Protein AF-A0A3A0D1M8-F1 (afdb_monomer)

Secondary structure (DSSP, 8-state):
---HHHHHHHHHHHHHHHHTT---SEEEEEGGGTTT---TT---EEEEE-TT--S-HHHHGGGG-

Structure (mmCIF, N/CA/C/O backbone):
data_AF-A0A3A0D1M8-F1
#
_entry.id   AF-A0A3A0D1M8-F1
#
loop_
_atom_site.group_PDB
_atom_site.id
_atom_site.type_symbol
_atom_site.label_atom_id
_atom_site.label_alt_id
_atom_site.label_comp_id
_atom_site.label_asym_id
_atom_site.label_entity_id
_atom_site.label_seq_id
_atom_site.pdbx_PDB_ins_code
_atom_site.Cartn_x
_atom_site.Cartn_y
_atom_site.Cartn_z
_atom_site.occupancy
_atom_site.B_iso_or_equiv
_atom_site.auth_seq_id
_atom_site.auth_comp_id
_atom_site.auth_asym_id
_atom_site.auth_atom_id
_atom_site.pdbx_PDB_model_num
ATOM 1 N N . MET A 1 1 ? 12.516 -10.782 -8.381 1.00 80.81 1 MET A N 1
ATOM 2 C CA . MET A 1 1 ? 12.699 -10.160 -7.047 1.00 80.81 1 MET A CA 1
ATOM 3 C C . MET A 1 1 ? 12.165 -8.740 -7.126 1.00 80.81 1 MET A C 1
ATOM 5 O O . MET A 1 1 ? 12.414 -8.094 -8.136 1.00 80.81 1 MET A O 1
ATOM 9 N N . VAL A 1 2 ? 11.401 -8.273 -6.136 1.00 90.25 2 VAL A N 1
ATOM 10 C CA . VAL A 1 2 ? 10.841 -6.908 -6.160 1.00 90.25 2 VAL A CA 1
ATOM 11 C C . VAL A 1 2 ? 11.971 -5.896 -5.912 1.00 90.25 2 VAL A C 1
ATOM 13 O O . VAL A 1 2 ? 12.717 -6.086 -4.952 1.00 90.25 2 VAL A O 1
ATOM 16 N N . PRO A 1 3 ? 12.132 -4.835 -6.727 1.00 92.69 3 PRO A N 1
ATOM 17 C CA . PRO A 1 3 ? 13.169 -3.831 -6.489 1.00 92.69 3 PRO A CA 1
ATOM 18 C C . PRO A 1 3 ? 12.946 -3.049 -5.187 1.00 92.69 3 PRO A C 1
ATOM 20 O O . PRO A 1 3 ? 11.820 -2.651 -4.883 1.00 92.69 3 PRO A O 1
ATOM 23 N N . GLU A 1 4 ? 14.023 -2.716 -4.471 1.00 94.19 4 GLU A N 1
ATOM 24 C CA . GLU A 1 4 ? 13.944 -1.997 -3.185 1.00 94.19 4 GLU A CA 1
ATOM 25 C C . GLU A 1 4 ? 13.253 -0.627 -3.302 1.00 94.19 4 GLU A C 1
ATOM 27 O O . GLU A 1 4 ? 12.523 -0.197 -2.408 1.00 94.19 4 GLU A O 1
ATOM 32 N N . ARG A 1 5 ? 13.410 0.047 -4.450 1.00 93.94 5 ARG A N 1
ATOM 33 C CA . ARG A 1 5 ? 12.708 1.306 -4.741 1.00 93.94 5 ARG A CA 1
ATOM 34 C C . ARG A 1 5 ? 11.185 1.143 -4.684 1.00 93.94 5 ARG A C 1
ATOM 36 O O . ARG A 1 5 ? 10.507 2.035 -4.180 1.00 93.94 5 ARG A O 1
ATOM 43 N N . ILE A 1 6 ? 10.654 0.020 -5.170 1.00 95.25 6 ILE A N 1
ATOM 44 C CA . ILE A 1 6 ? 9.212 -0.263 -5.153 1.00 95.25 6 ILE A CA 1
ATOM 45 C C . ILE A 1 6 ? 8.751 -0.503 -3.721 1.00 95.25 6 ILE A C 1
ATOM 47 O O . ILE A 1 6 ? 7.793 0.126 -3.278 1.00 95.25 6 ILE A O 1
ATOM 51 N N . LEU A 1 7 ? 9.487 -1.310 -2.954 1.00 95.06 7 LEU A N 1
ATOM 52 C CA . LEU A 1 7 ? 9.192 -1.535 -1.535 1.00 95.06 7 LEU A CA 1
ATOM 53 C C . LEU A 1 7 ? 9.220 -0.229 -0.728 1.00 95.06 7 LEU A C 1
ATOM 55 O O . LEU A 1 7 ? 8.361 -0.005 0.124 1.00 95.06 7 LEU A O 1
ATOM 59 N N . SER A 1 8 ? 10.161 0.665 -1.029 1.00 96.62 8 SER A N 1
ATOM 60 C CA . SER A 1 8 ? 10.270 1.979 -0.390 1.00 96.62 8 SER A CA 1
ATOM 61 C C . SER A 1 8 ? 9.080 2.891 -0.709 1.00 96.62 8 SER A C 1
ATOM 63 O O . SER A 1 8 ? 8.558 3.561 0.186 1.00 96.62 8 SER A O 1
ATOM 65 N N . LEU A 1 9 ? 8.614 2.907 -1.962 1.00 96.44 9 LEU A N 1
ATOM 66 C CA . LEU A 1 9 ? 7.414 3.653 -2.364 1.00 96.44 9 LEU A CA 1
ATOM 67 C C . LEU A 1 9 ? 6.158 3.106 -1.679 1.00 96.44 9 LEU A C 1
ATOM 69 O O . LEU A 1 9 ? 5.386 3.888 -1.125 1.00 96.44 9 LEU A O 1
ATOM 73 N N . VAL A 1 10 ? 6.001 1.780 -1.638 1.00 96.81 10 VAL A N 1
ATOM 74 C CA . VAL A 1 10 ? 4.896 1.108 -0.938 1.00 96.81 10 VAL A CA 1
ATOM 75 C C . VAL A 1 10 ? 4.888 1.475 0.546 1.00 96.81 10 VAL A C 1
ATOM 77 O O . VAL A 1 10 ? 3.863 1.911 1.063 1.00 96.81 10 VAL A O 1
ATOM 80 N N . LYS A 1 11 ? 6.031 1.376 1.237 1.00 97.06 11 LYS A N 1
ATOM 81 C CA . LYS A 1 11 ? 6.138 1.735 2.664 1.00 97.06 11 LYS A CA 1
ATOM 82 C C . LYS A 1 11 ? 5.743 3.192 2.919 1.00 97.06 11 LYS A C 1
ATOM 84 O O . LYS A 1 11 ? 4.992 3.461 3.855 1.00 97.06 11 LYS A O 1
ATOM 89 N N . ARG A 1 12 ? 6.200 4.126 2.073 1.00 97.88 12 ARG A N 1
ATOM 90 C CA . ARG A 1 12 ? 5.825 5.54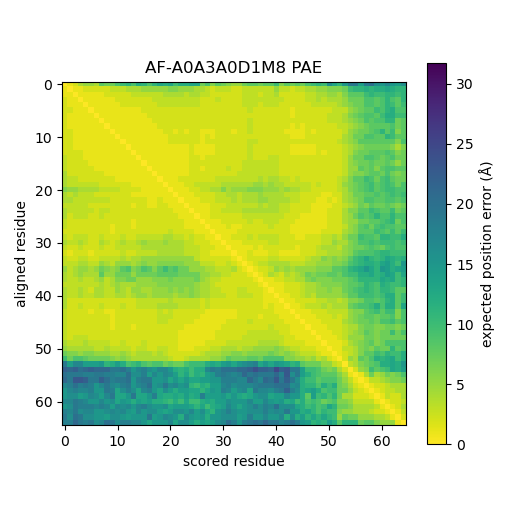8 2.169 1.00 97.88 12 ARG A CA 1
ATOM 91 C C . ARG A 1 12 ? 4.332 5.767 1.948 1.00 97.88 12 ARG A C 1
ATOM 93 O O . ARG A 1 12 ? 3.728 6.543 2.680 1.00 97.88 12 ARG A O 1
ATOM 100 N N . PHE A 1 13 ? 3.742 5.089 0.968 1.00 96.94 13 PHE A N 1
ATOM 101 C CA . PHE A 1 13 ? 2.308 5.165 0.711 1.00 96.94 13 PHE A CA 1
ATOM 102 C C . PHE A 1 13 ? 1.498 4.661 1.914 1.00 96.94 13 PHE A C 1
ATOM 104 O O . PHE A 1 13 ? 0.637 5.379 2.415 1.00 96.94 13 PHE A O 1
ATOM 111 N N . LEU A 1 14 ? 1.835 3.482 2.450 1.00 96.88 14 LEU A N 1
ATOM 112 C CA . LEU A 1 14 ? 1.157 2.912 3.620 1.00 96.88 14 LEU A CA 1
ATOM 113 C C . LEU A 1 14 ? 1.295 3.794 4.871 1.00 96.88 14 LEU A C 1
ATOM 115 O O . LEU A 1 14 ? 0.371 3.845 5.679 1.00 96.88 14 LEU A O 1
ATOM 119 N N . ALA A 1 15 ? 2.421 4.493 5.042 1.00 97.44 15 ALA A N 1
ATOM 120 C CA . ALA A 1 15 ? 2.581 5.468 6.121 1.00 97.44 15 ALA A CA 1
ATOM 121 C C . ALA A 1 15 ? 1.592 6.636 5.976 1.00 97.44 15 ALA A C 1
ATOM 123 O O . ALA A 1 15 ? 0.887 6.949 6.931 1.00 97.44 15 ALA A O 1
ATOM 124 N N . ARG A 1 16 ? 1.452 7.207 4.771 1.00 96.88 16 ARG A N 1
ATOM 125 C CA . ARG A 1 16 ? 0.472 8.277 4.510 1.00 96.88 16 ARG A CA 1
ATOM 126 C C . ARG A 1 16 ? -0.971 7.824 4.716 1.00 96.88 16 ARG A C 1
ATOM 128 O O . ARG A 1 16 ? -1.752 8.562 5.300 1.00 96.88 16 ARG A O 1
ATOM 135 N N . VAL A 1 17 ? -1.313 6.608 4.296 1.00 94.50 17 VAL A N 1
ATOM 136 C CA . VAL A 1 17 ? -2.651 6.037 4.528 1.00 94.50 17 VAL A CA 1
ATOM 137 C C . VAL A 1 17 ? -2.941 5.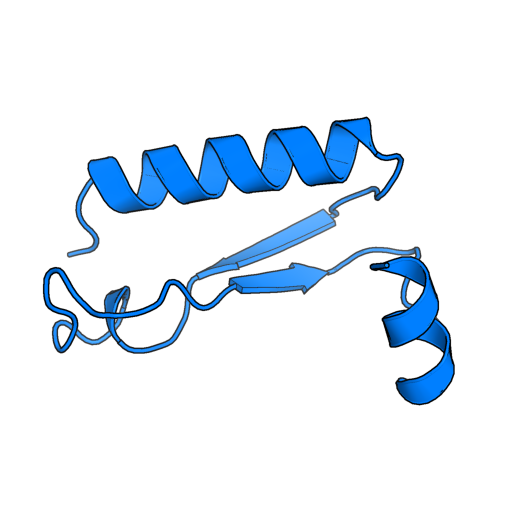918 6.032 1.00 94.50 17 VAL A C 1
ATOM 139 O O . VAL A 1 17 ? -4.020 6.299 6.484 1.00 94.50 17 VAL A O 1
ATOM 142 N N . ARG A 1 18 ? -1.959 5.478 6.832 1.00 94.69 18 ARG A N 1
ATOM 143 C CA . ARG A 1 18 ? -2.085 5.453 8.300 1.00 94.69 18 ARG A CA 1
ATOM 144 C C . ARG A 1 18 ? -2.237 6.850 8.904 1.00 94.69 18 ARG A C 1
ATOM 146 O O . ARG A 1 18 ? -3.075 7.032 9.779 1.00 94.69 18 ARG A O 1
ATOM 153 N N . GLU A 1 19 ? -1.468 7.829 8.428 1.00 96.06 19 GLU A N 1
ATOM 154 C CA . GLU A 1 19 ? -1.569 9.233 8.866 1.00 96.06 19 GLU A CA 1
ATOM 155 C C . GLU A 1 19 ? -2.950 9.843 8.576 1.00 96.06 19 GLU A C 1
ATOM 157 O O . GLU A 1 19 ? -3.419 10.685 9.336 1.00 96.06 19 GLU A O 1
ATOM 162 N N . GLN A 1 20 ? -3.633 9.387 7.523 1.00 93.50 20 GLN A N 1
ATOM 163 C CA . GLN A 1 20 ? -5.006 9.789 7.196 1.00 93.50 20 GLN A CA 1
ATOM 164 C C . GLN A 1 20 ? -6.078 9.087 8.048 1.00 93.50 20 GLN A C 1
ATOM 166 O O . GLN A 1 20 ? -7.270 9.253 7.799 1.00 93.50 20 GLN A O 1
ATOM 171 N N . GLY A 1 21 ? -5.678 8.320 9.065 1.00 92.00 21 GLY A N 1
ATOM 172 C CA . GLY A 1 21 ? -6.597 7.674 9.999 1.00 92.00 21 GLY A CA 1
ATOM 173 C C . GLY A 1 21 ? -7.101 6.308 9.542 1.00 92.00 21 GLY A C 1
ATOM 174 O O . GLY A 1 21 ? -8.039 5.789 10.141 1.00 92.00 21 GLY A O 1
ATOM 175 N N . VAL A 1 22 ? -6.487 5.701 8.519 1.00 92.94 22 VAL A N 1
ATOM 176 C CA . VAL A 1 22 ? -6.808 4.334 8.094 1.00 92.94 22 VAL A CA 1
ATOM 177 C C . VAL A 1 22 ? -5.870 3.343 8.801 1.00 92.94 22 VAL A C 1
ATOM 179 O O . VAL A 1 22 ? -4.710 3.212 8.402 1.00 92.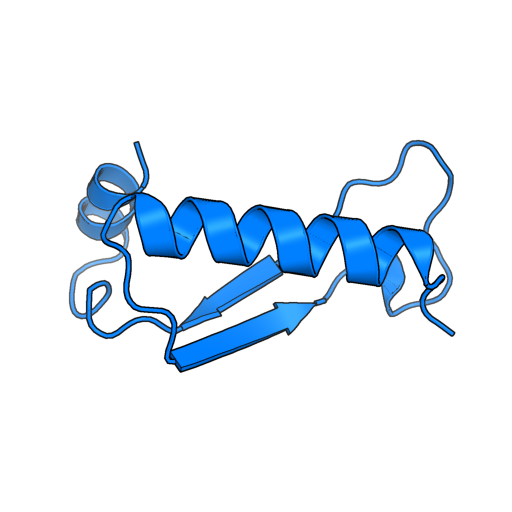94 22 VAL A O 1
ATOM 182 N N . PRO A 1 23 ? -6.315 2.622 9.851 1.00 93.38 23 PRO A N 1
ATOM 183 C CA . PRO A 1 23 ? -5.524 1.567 10.472 1.00 93.38 23 PRO A CA 1
ATOM 184 C C . PRO A 1 23 ? -5.273 0.447 9.461 1.00 93.38 23 PRO A C 1
ATOM 186 O O . PRO A 1 23 ? -6.202 -0.051 8.841 1.00 93.38 23 PRO A O 1
ATOM 189 N N . ILE A 1 24 ? -4.021 0.032 9.288 1.00 94.75 24 ILE A N 1
ATOM 190 C CA . ILE A 1 24 ? -3.651 -1.046 8.360 1.00 94.75 24 ILE A CA 1
ATOM 191 C C . ILE A 1 24 ? -3.125 -2.223 9.168 1.00 94.75 24 ILE A C 1
ATOM 193 O O . ILE A 1 24 ? -2.052 -2.105 9.773 1.00 94.75 24 ILE A O 1
ATOM 197 N N . GLU A 1 25 ? -3.840 -3.344 9.114 1.00 95.25 25 GLU A N 1
ATOM 198 C CA . GLU A 1 25 ? -3.431 -4.614 9.723 1.00 95.25 25 GLU A CA 1
ATOM 199 C C . GLU A 1 25 ? -2.424 -5.338 8.840 1.00 95.25 25 GLU A C 1
ATOM 201 O O . GLU A 1 25 ? -1.392 -5.813 9.306 1.00 95.25 25 GLU A O 1
ATOM 206 N N . THR A 1 26 ? -2.699 -5.416 7.538 1.00 94.88 26 THR A N 1
ATOM 207 C CA . THR A 1 26 ? -1.831 -6.096 6.573 1.00 94.88 26 THR A CA 1
ATOM 208 C C . THR A 1 26 ? -1.946 -5.437 5.205 1.00 94.88 26 THR A C 1
ATOM 210 O O . THR A 1 26 ? -2.997 -4.918 4.837 1.00 94.88 26 THR A O 1
ATOM 213 N N . ALA A 1 27 ? -0.853 -5.443 4.443 1.00 95.62 27 ALA A N 1
ATOM 214 C CA . ALA A 1 27 ? -0.840 -5.005 3.056 1.00 95.62 27 ALA A CA 1
ATOM 215 C C . ALA A 1 27 ? -0.080 -6.016 2.193 1.00 95.62 27 ALA A C 1
ATOM 217 O O . ALA A 1 27 ? 1.039 -6.404 2.533 1.00 95.62 27 ALA A O 1
ATOM 218 N N . TYR A 1 28 ? -0.671 -6.408 1.068 1.00 95.31 28 TYR A N 1
ATOM 219 C CA . TYR A 1 28 ? -0.076 -7.321 0.098 1.00 95.31 28 TYR A CA 1
ATOM 220 C C . TYR A 1 28 ? 0.283 -6.561 -1.173 1.00 95.31 28 TYR A C 1
ATOM 222 O O . TYR A 1 28 ? -0.573 -5.912 -1.771 1.00 95.31 28 TYR A O 1
ATOM 230 N N . LEU A 1 29 ? 1.540 -6.673 -1.599 1.00 95.12 29 LEU A N 1
ATOM 231 C CA . LEU A 1 29 ? 1.957 -6.295 -2.945 1.00 95.12 29 LEU A CA 1
ATOM 232 C C . LEU A 1 29 ? 1.605 -7.437 -3.894 1.00 95.12 29 LEU A C 1
ATOM 234 O O . LEU A 1 29 ? 1.957 -8.584 -3.622 1.00 95.12 29 LEU A O 1
ATOM 238 N N . PHE A 1 30 ? 0.928 -7.127 -4.995 1.00 93.81 30 PHE A N 1
ATOM 239 C CA . PHE A 1 30 ? 0.582 -8.109 -6.018 1.00 93.81 30 PHE A CA 1
ATOM 240 C C . PHE A 1 30 ? 0.803 -7.539 -7.423 1.00 93.81 30 PHE A C 1
ATOM 242 O O . PHE A 1 30 ? 1.475 -6.524 -7.606 1.00 93.81 30 PHE A O 1
ATOM 249 N N . GLY A 1 31 ? 0.324 -8.255 -8.438 1.00 93.06 31 GLY A N 1
ATOM 250 C CA . GLY A 1 31 ? 0.386 -7.795 -9.818 1.00 93.06 31 GLY A CA 1
ATOM 251 C C . GLY A 1 31 ? 1.784 -7.886 -10.425 1.00 93.06 31 GLY A C 1
ATOM 252 O O . GLY A 1 31 ? 2.611 -8.732 -10.055 1.00 93.06 31 GLY A O 1
ATOM 253 N N . SER A 1 32 ? 2.033 -7.020 -11.404 1.00 94.56 32 SER A N 1
ATOM 254 C CA . SER A 1 32 ? 3.172 -7.118 -12.327 1.00 94.56 32 SER A CA 1
ATOM 255 C C . SER A 1 32 ? 4.540 -7.114 -11.625 1.00 94.56 32 SER A C 1
ATOM 257 O O . SER A 1 32 ? 5.441 -7.861 -12.030 1.00 94.56 32 SER A O 1
ATO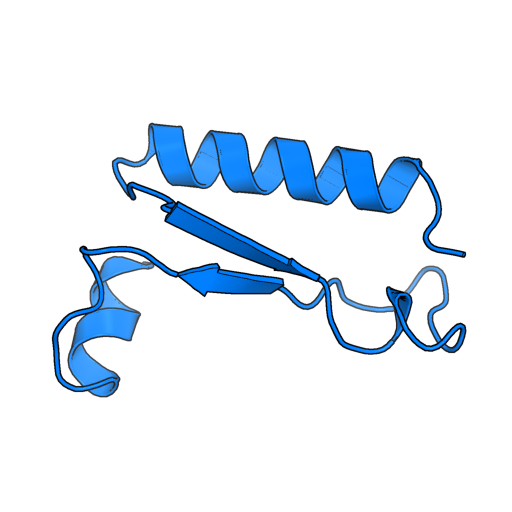M 259 N N . TRP A 1 33 ? 4.682 -6.350 -10.534 1.00 93.75 33 TRP A N 1
ATOM 260 C CA . TRP A 1 33 ? 5.923 -6.226 -9.757 1.00 93.75 33 TRP A CA 1
ATOM 261 C C . TRP A 1 33 ? 6.309 -7.502 -9.007 1.00 93.75 33 TRP A C 1
ATOM 263 O O . TRP A 1 33 ? 7.494 -7.741 -8.778 1.00 93.75 33 TRP A O 1
ATOM 273 N N . THR A 1 34 ? 5.339 -8.355 -8.675 1.00 91.06 34 THR A N 1
ATOM 274 C CA . THR A 1 34 ? 5.606 -9.659 -8.041 1.00 91.06 34 THR A CA 1
ATOM 275 C C . THR A 1 34 ? 5.907 -10.763 -9.053 1.00 91.06 34 THR A C 1
ATOM 277 O O . THR A 1 34 ? 6.620 -11.711 -8.741 1.00 91.06 34 THR A O 1
ATOM 280 N N . GLN A 1 35 ? 5.425 -10.612 -10.289 1.00 90.81 35 GLN A N 1
ATOM 281 C CA . GLN A 1 35 ? 5.504 -11.627 -11.346 1.00 90.81 35 GLN A CA 1
ATOM 282 C C . GLN A 1 35 ? 6.693 -11.437 -12.298 1.00 90.81 35 GLN A C 1
ATOM 284 O O . GLN A 1 35 ? 6.772 -12.115 -13.318 1.00 90.81 35 GLN A O 1
ATOM 289 N N . ASN A 1 36 ? 7.605 -10.507 -11.996 1.00 83.88 36 ASN A N 1
ATOM 290 C CA . ASN A 1 36 ? 8.751 -10.159 -12.847 1.00 83.88 36 ASN A CA 1
ATOM 291 C C . ASN A 1 36 ? 8.356 -9.676 -14.261 1.00 83.88 36 ASN A C 1
ATOM 293 O O . ASN A 1 36 ? 9.134 -9.806 -15.202 1.00 83.88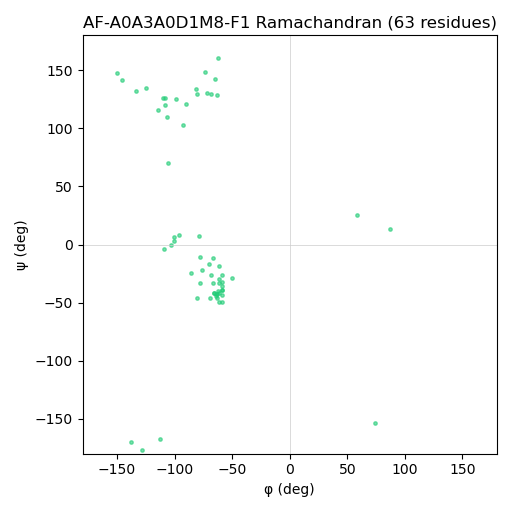 36 ASN A O 1
ATOM 297 N N . ARG A 1 37 ? 7.136 -9.134 -14.407 1.00 91.38 37 ARG A N 1
ATOM 298 C CA . ARG A 1 37 ? 6.589 -8.599 -15.669 1.00 91.38 37 ARG A CA 1
ATOM 299 C C . ARG A 1 37 ? 6.474 -7.073 -15.680 1.00 91.38 37 ARG A C 1
ATOM 301 O O . ARG A 1 37 ? 6.077 -6.501 -16.688 1.00 91.38 37 ARG A O 1
ATOM 308 N N . ALA A 1 38 ? 6.791 -6.424 -14.562 1.00 91.56 38 ALA A N 1
ATOM 309 C CA . ALA A 1 38 ? 6.747 -4.976 -14.441 1.00 91.56 38 ALA A CA 1
ATOM 310 C C . ALA A 1 38 ? 7.901 -4.289 -15.176 1.00 91.56 38 ALA A C 1
ATOM 312 O O . ALA A 1 38 ? 9.024 -4.792 -15.240 1.00 91.56 38 ALA A O 1
ATOM 313 N N . ASN A 1 39 ? 7.620 -3.089 -15.666 1.00 91.69 39 ASN A N 1
ATOM 314 C CA . ASN A 1 39 ? 8.591 -2.143 -16.191 1.00 91.69 39 ASN A CA 1
ATOM 315 C C . ASN A 1 39 ? 8.392 -0.772 -15.517 1.00 91.69 39 ASN A C 1
ATOM 317 O O . ASN A 1 39 ? 7.558 -0.610 -14.630 1.00 91.69 39 ASN A O 1
ATOM 321 N N . GLN A 1 40 ? 9.166 0.230 -15.930 1.00 90.25 40 GLN A N 1
ATOM 322 C CA . GLN A 1 40 ? 9.128 1.571 -15.331 1.00 90.25 40 GLN A CA 1
ATOM 323 C C . GLN A 1 40 ? 7.775 2.299 -15.442 1.00 90.25 40 GLN A C 1
ATOM 325 O O . GLN A 1 40 ? 7.546 3.251 -14.704 1.00 90.25 40 GLN A O 1
ATOM 330 N N . TRP A 1 41 ? 6.901 1.859 -16.348 1.00 92.69 41 TRP A N 1
ATOM 331 C CA . TRP A 1 41 ? 5.556 2.395 -16.564 1.00 92.69 41 TRP A CA 1
ATOM 332 C C . TRP A 1 41 ? 4.467 1.538 -15.910 1.00 92.69 41 TRP A C 1
ATOM 334 O O . TRP A 1 41 ? 3.287 1.796 -16.112 1.00 92.69 41 TRP A O 1
ATOM 344 N N . SER A 1 42 ? 4.842 0.481 -15.184 1.00 93.88 42 SER A N 1
ATOM 345 C CA . SER A 1 42 ? 3.887 -0.399 -14.514 1.00 93.88 42 SER A CA 1
ATOM 346 C C . SER A 1 42 ? 3.412 0.185 -13.190 1.00 93.88 42 SER A C 1
ATOM 348 O O . SER A 1 42 ? 4.224 0.580 -12.348 1.00 93.88 42 SER A O 1
ATOM 350 N N . ASP A 1 43 ? 2.100 0.141 -12.985 1.00 94.94 43 ASP A N 1
ATOM 351 C CA . ASP A 1 43 ? 1.462 0.494 -11.721 1.00 94.94 43 ASP A CA 1
ATOM 352 C C . ASP A 1 43 ? 1.896 -0.435 -10.575 1.00 94.94 43 ASP A C 1
ATOM 354 O O . ASP A 1 43 ? 2.408 -1.539 -10.787 1.00 94.94 43 ASP A O 1
ATOM 358 N N . ILE A 1 44 ? 1.702 0.033 -9.339 1.00 95.31 44 ILE A N 1
ATOM 359 C CA . ILE A 1 44 ? 1.965 -0.724 -8.111 1.00 95.31 44 ILE A CA 1
ATOM 360 C C . ILE A 1 44 ? 0.625 -1.135 -7.502 1.00 95.31 44 ILE A C 1
ATOM 362 O O . ILE A 1 44 ? -0.086 -0.302 -6.943 1.00 95.31 44 ILE A O 1
ATOM 366 N N . ASP A 1 45 ? 0.316 -2.428 -7.563 1.00 95.06 45 ASP A N 1
ATOM 367 C CA . ASP A 1 45 ? -0.937 -2.971 -7.046 1.00 95.06 45 ASP A CA 1
ATOM 368 C C . ASP A 1 45 ? -0.809 -3.399 -5.573 1.00 95.06 45 ASP A C 1
ATOM 370 O O . ASP A 1 45 ? 0.010 -4.258 -5.226 1.00 95.06 45 ASP A O 1
ATOM 374 N N . LEU A 1 46 ? -1.633 -2.813 -4.697 1.00 95.25 46 LEU A N 1
ATOM 375 C CA . LEU A 1 46 ? -1.662 -3.100 -3.258 1.00 95.25 46 LEU A CA 1
ATOM 376 C C . LEU A 1 46 ? -3.058 -3.510 -2.788 1.00 95.25 46 LEU A C 1
ATOM 378 O O . LEU A 1 46 ? -4.046 -2.851 -3.102 1.00 95.25 46 LEU A O 1
ATOM 382 N N . ALA A 1 47 ? -3.132 -4.572 -1.984 1.00 93.81 47 ALA A N 1
ATOM 383 C CA . ALA A 1 47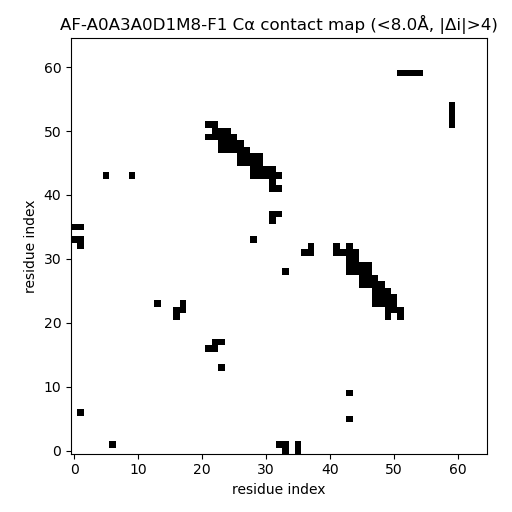 ? -4.345 -4.972 -1.273 1.00 93.81 47 ALA A CA 1
ATOM 384 C C . ALA A 1 47 ? -4.148 -4.676 0.211 1.00 93.81 47 ALA A C 1
ATOM 386 O O . ALA A 1 47 ? -3.222 -5.203 0.824 1.00 93.81 47 ALA A O 1
ATOM 387 N N . ILE A 1 48 ? -4.998 -3.821 0.776 1.00 93.12 48 ILE A N 1
ATOM 388 C CA . ILE A 1 48 ? -4.908 -3.365 2.166 1.00 93.12 48 ILE A CA 1
ATOM 389 C C . ILE A 1 48 ? -6.046 -3.997 2.964 1.00 93.12 48 ILE A C 1
ATOM 391 O O . ILE A 1 48 ? -7.212 -3.851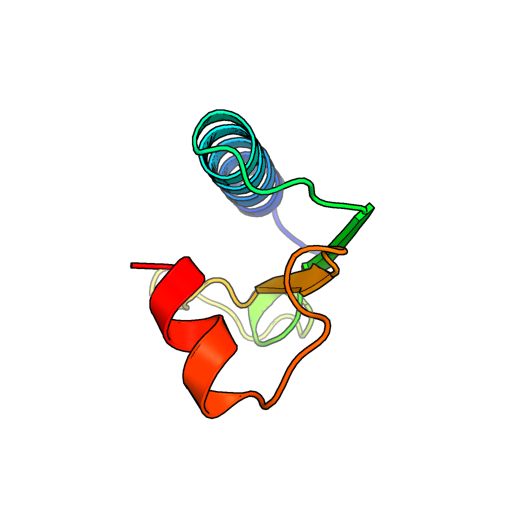 2.603 1.00 93.12 48 ILE A O 1
ATOM 395 N N . VAL A 1 49 ? -5.696 -4.661 4.062 1.00 91.94 49 VAL A N 1
ATOM 396 C CA . VAL A 1 49 ? -6.632 -5.172 5.065 1.00 91.94 49 VAL A CA 1
ATOM 397 C C . VAL A 1 49 ? -6.674 -4.180 6.222 1.00 91.94 49 VAL A C 1
ATOM 399 O O . VAL A 1 49 ? -5.636 -3.808 6.782 1.00 91.94 49 VAL A O 1
ATOM 402 N N . SER A 1 50 ? -7.879 -3.721 6.542 1.00 92.88 50 SER A N 1
ATOM 403 C CA . SER A 1 50 ? -8.140 -2.737 7.586 1.00 92.88 50 SER A CA 1
ATOM 404 C C . SER A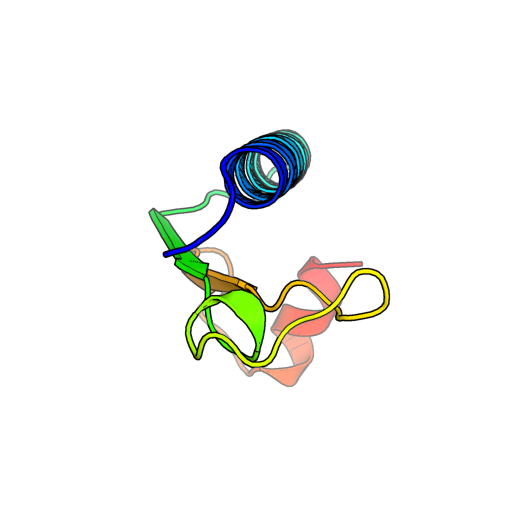 1 50 ? -9.471 -3.044 8.261 1.00 92.88 50 SER A C 1
ATOM 406 O O . SER A 1 50 ? -10.435 -3.339 7.550 1.00 92.88 50 SER A O 1
ATOM 408 N N . PRO A 1 51 ? -9.575 -2.864 9.586 1.00 89.00 51 PRO A N 1
ATOM 409 C CA . PRO A 1 51 ? -10.844 -2.977 10.293 1.00 89.00 51 PRO A CA 1
ATOM 410 C C . PRO A 1 51 ? -11.836 -1.867 9.911 1.00 89.00 51 PRO A C 1
ATOM 412 O O . PRO A 1 51 ? -13.012 -1.970 10.236 1.00 89.00 51 PRO A O 1
ATOM 415 N N . LEU A 1 52 ? -11.409 -0.809 9.203 1.00 86.81 52 LEU A N 1
ATOM 416 C CA . LEU A 1 52 ? -12.343 0.181 8.651 1.00 86.81 52 LEU A CA 1
ATOM 417 C C . LEU A 1 52 ? -13.192 -0.359 7.494 1.00 86.81 52 LEU A C 1
ATOM 419 O O . LEU A 1 52 ? -14.185 0.284 7.138 1.00 86.81 52 LEU A O 1
ATOM 423 N N . PHE A 1 53 ? -12.792 -1.479 6.888 1.00 82.31 53 PHE A N 1
ATOM 424 C CA . PHE A 1 53 ? -13.475 -2.109 5.760 1.00 82.31 53 PHE A CA 1
ATOM 425 C C . PHE A 1 53 ? -14.213 -3.366 6.243 1.00 82.31 53 PHE A C 1
ATOM 427 O O . PHE A 1 53 ? -13.797 -4.489 5.969 1.00 82.31 53 PHE A O 1
ATOM 434 N N . ASP A 1 54 ? -15.281 -3.170 7.018 1.00 71.00 54 ASP A N 1
ATOM 435 C CA . ASP A 1 54 ? -16.149 -4.231 7.554 1.00 71.00 54 ASP A CA 1
ATOM 436 C C . ASP A 1 54 ? -17.485 -4.363 6.795 1.00 71.00 54 ASP A C 1
ATOM 438 O O . ASP A 1 54 ? -18.328 -5.194 7.141 1.00 71.00 54 ASP A O 1
ATOM 442 N N . GLY A 1 55 ? -17.700 -3.524 5.775 1.00 65.19 55 GLY A N 1
ATOM 443 C CA . GLY A 1 55 ? -19.013 -3.250 5.211 1.00 65.19 55 GLY A CA 1
ATOM 444 C C . GLY A 1 55 ? -19.214 -3.755 3.784 1.00 65.19 55 GLY A C 1
ATOM 445 O O . GLY A 1 55 ? -18.449 -4.532 3.214 1.00 65.19 55 GLY A O 1
ATOM 446 N N . ILE A 1 56 ? -20.301 -3.288 3.165 1.00 65.31 56 ILE A N 1
ATOM 447 C CA . ILE A 1 56 ? -20.557 -3.523 1.741 1.00 65.31 56 ILE A CA 1
ATOM 448 C C . ILE A 1 56 ? -19.512 -2.742 0.939 1.00 65.31 56 ILE A C 1
ATOM 450 O O . ILE A 1 56 ? -19.375 -1.526 1.095 1.00 65.31 56 ILE A O 1
ATOM 454 N N . THR A 1 57 ? -18.848 -3.424 0.004 1.00 65.75 57 THR A N 1
ATOM 455 C CA . THR A 1 57 ? -17.704 -2.925 -0.785 1.00 65.75 57 THR A CA 1
ATOM 456 C C . THR A 1 57 ? -17.950 -1.560 -1.443 1.00 65.75 57 THR A C 1
ATOM 458 O O . THR A 1 57 ? -17.018 -0.788 -1.659 1.00 65.75 57 THR A O 1
ATOM 461 N N . PHE A 1 58 ? -19.208 -1.242 -1.772 1.00 66.69 58 PHE A N 1
ATOM 462 C CA . PHE A 1 58 ? -19.615 0.047 -2.334 1.00 66.69 58 PHE A CA 1
ATOM 463 C C . PHE A 1 58 ? -19.434 1.224 -1.358 1.00 66.69 58 PHE A C 1
ATOM 465 O O . PHE A 1 58 ? -18.963 2.287 -1.765 1.00 66.69 58 PHE A O 1
ATOM 472 N N . PHE A 1 59 ? -19.771 1.052 -0.077 1.00 68.25 59 PHE A N 1
ATOM 473 C CA . PHE A 1 59 ? -19.642 2.112 0.928 1.00 68.25 59 PHE A CA 1
ATOM 474 C C . PHE A 1 59 ? -18.196 2.285 1.395 1.00 68.25 59 PHE A C 1
ATOM 476 O O . PHE A 1 59 ? -17.761 3.416 1.610 1.00 68.25 59 PHE A O 1
ATOM 483 N N . ASP A 1 60 ? -17.421 1.203 1.451 1.00 69.44 60 ASP A N 1
ATOM 484 C CA . ASP A 1 60 ? -16.018 1.258 1.876 1.00 69.44 60 ASP A CA 1
ATOM 485 C C . ASP A 1 60 ? -15.126 2.024 0.894 1.00 69.44 60 ASP A C 1
ATOM 487 O O . ASP A 1 60 ? -14.247 2.774 1.317 1.00 69.44 60 ASP A O 1
ATOM 491 N N . ARG A 1 61 ? -15.420 1.975 -0.415 1.00 68.25 61 ARG A N 1
ATOM 492 C CA . ARG A 1 61 ? -14.716 2.805 -1.415 1.00 68.25 61 ARG A CA 1
ATOM 493 C C . ARG A 1 61 ? -14.836 4.307 -1.144 1.00 68.25 61 ARG A C 1
ATOM 495 O O . ARG A 1 61 ? -13.960 5.062 -1.558 1.00 68.25 61 ARG A O 1
ATOM 502 N N . ARG A 1 62 ? -15.898 4.761 -0.466 1.00 70.31 62 ARG A N 1
ATOM 503 C CA . ARG A 1 62 ? -16.064 6.181 -0.110 1.00 70.31 62 ARG A CA 1
ATOM 504 C C . ARG A 1 62 ? -15.180 6.606 1.060 1.00 70.31 62 ARG A C 1
ATOM 506 O O . ARG A 1 62 ? -14.904 7.792 1.166 1.00 70.31 62 ARG A O 1
ATOM 513 N N . LYS A 1 63 ? -14.732 5.664 1.896 1.00 65.69 63 LYS A N 1
ATOM 514 C CA . LYS A 1 63 ? -13.819 5.917 3.024 1.00 65.69 63 LYS A CA 1
ATOM 515 C C . LYS A 1 63 ? -12.360 6.094 2.572 1.00 65.69 63 LYS A C 1
ATOM 517 O O . LYS A 1 63 ? -11.526 6.488 3.372 1.00 65.69 63 LYS A O 1
ATOM 522 N N . MET A 1 64 ? -12.059 5.788 1.304 1.00 67.06 64 MET A N 1
ATOM 523 C CA . MET A 1 64 ? -10.738 5.962 0.686 1.00 67.06 64 MET A CA 1
ATOM 524 C C . MET A 1 64 ? -10.619 7.225 -0.188 1.00 67.06 64 MET A C 1
ATOM 526 O O . MET A 1 64 ? -9.624 7.373 -0.896 1.00 67.06 64 MET A O 1
ATOM 530 N N . ARG A 1 65 ? -11.641 8.091 -0.209 1.00 60.03 65 ARG A N 1
ATOM 531 C CA . ARG A 1 65 ? -11.606 9.378 -0.920 1.00 60.03 65 ARG A CA 1
ATOM 532 C C . ARG A 1 65 ? -11.173 10.510 -0.007 1.00 60.03 65 ARG A C 1
ATOM 534 O O . ARG A 1 65 ? -11.610 10.498 1.162 1.00 60.03 65 ARG A O 1
#

Foldseek 3Di:
DQDVVLVVVVVVVVVVCVVVVFDFPDKDWDPCRVVVNDDPPDDTDMDTDTPCPPDDPVVSVVVVD

Sequence (65 aa):
MVPERILSLVKRFLARVREQGVPIETAYLFGSWTQNRANQWSDIDLAIVSPLFDGITFFDRRKMR

Radius of gyration: 13.18 Å; Cα contacts (8 Å, |Δi|>4): 60; chains: 1; bounding box: 34×21×27 Å

pLDDT: mean 88.44, std 10.79, range [60.03, 97.88]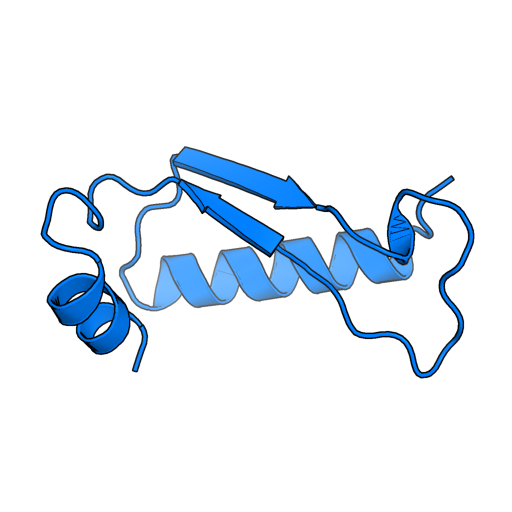

Mean predicted aligned error: 5.38 Å

Solvent-accessible surface area (backbone atoms only — not comparable to full-atom values): 4160 Å² total; per-residue (Å²): 125,70,56,68,71,57,56,50,52,50,53,54,51,54,49,52,44,41,75,74,71,44,63,72,80,46,74,45,81,40,63,43,50,71,68,76,69,50,57,99,86,51,75,87,46,73,50,76,42,32,87,85,63,81,67,60,72,78,64,44,59,60,75,76,107

Nearest PDB structures (foldseek):
  3jz0-assembly1_B  TM=5.609E-01  e=5.287E-01  Enterococcus faecium
  8oef-assembly1_A  TM=6.708E-01  e=3.125E+00  Homo sapiens
  1q79-assembly1_A  TM=5.638E-01  e=3.583E+00  Bos taurus
  3nyb-assembly1_A  TM=5.985E-01  e=8.713E+00  Saccharomyces cerevisiae